Protein AF-A0A410MIS4-F1 (afdb_monomer_lite)

Structure (mmCIF, N/CA/C/O backbone):
data_AF-A0A410MIS4-F1
#
_entry.id   AF-A0A410MIS4-F1
#
loop_
_atom_site.group_PDB
_atom_site.id
_atom_site.type_symbol
_atom_site.label_atom_id
_atom_site.label_alt_id
_atom_site.label_comp_id
_atom_site.label_asym_id
_atom_site.label_entity_id
_atom_site.label_seq_id
_atom_site.pdbx_PDB_ins_code
_atom_site.Cartn_x
_atom_site.Cartn_y
_atom_site.Cartn_z
_atom_site.occupancy
_atom_site.B_iso_or_equiv
_atom_site.auth_seq_id
_atom_site.auth_comp_id
_atom_site.auth_asym_id
_atom_site.auth_atom_id
_atom_site.pdbx_PDB_model_num
ATOM 1 N N . MET A 1 1 ? -4.609 -27.830 11.790 1.00 44.06 1 MET A N 1
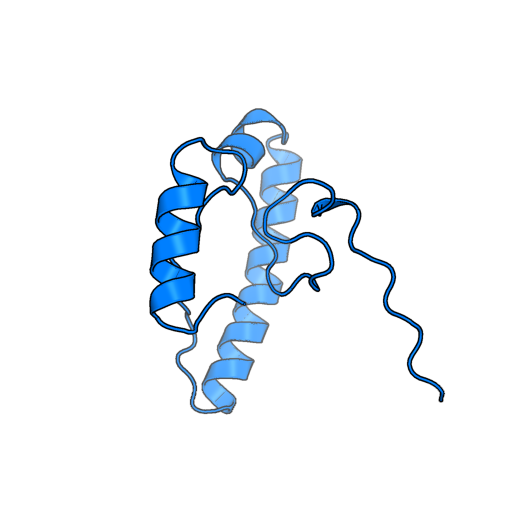ATOM 2 C CA . MET A 1 1 ? -3.721 -26.687 12.090 1.00 44.06 1 MET A CA 1
ATOM 3 C C . MET A 1 1 ? -4.496 -25.725 12.967 1.00 44.06 1 MET A C 1
ATOM 5 O O . MET A 1 1 ? -5.574 -25.315 12.562 1.00 44.06 1 MET A O 1
ATOM 9 N N . LEU A 1 2 ? -4.007 -25.428 14.172 1.00 39.44 2 LEU A N 1
ATOM 10 C CA . LEU A 1 2 ? -4.542 -24.315 14.959 1.00 39.44 2 LEU A CA 1
ATOM 11 C C . LEU A 1 2 ? -4.258 -23.017 14.184 1.00 39.44 2 LEU A C 1
ATOM 13 O O . LEU A 1 2 ? -3.155 -22.909 13.638 1.00 39.44 2 LEU A O 1
ATOM 17 N N . PRO A 1 3 ? -5.200 -22.061 14.096 1.00 47.09 3 PRO A N 1
ATOM 18 C CA . PRO A 1 3 ? -4.892 -20.762 13.521 1.00 47.09 3 PRO A CA 1
ATOM 19 C C . PRO A 1 3 ? -3.747 -20.166 14.339 1.00 47.09 3 PRO A C 1
ATOM 21 O O . PRO A 1 3 ? -3.851 -20.022 15.560 1.00 47.09 3 PRO A O 1
ATOM 24 N N . GLN A 1 4 ? -2.619 -19.891 13.681 1.00 52.00 4 GLN A N 1
ATOM 25 C CA . GLN A 1 4 ? -1.573 -19.083 14.294 1.00 52.00 4 GLN A CA 1
ATOM 26 C C . GLN A 1 4 ? -2.251 -17.782 14.721 1.00 52.00 4 GLN A C 1
ATOM 28 O O . GLN A 1 4 ? -2.891 -17.142 13.888 1.00 52.00 4 GLN A O 1
ATOM 33 N N . LYS A 1 5 ? -2.171 -17.421 16.009 1.00 51.50 5 LYS A N 1
ATOM 34 C CA . LYS A 1 5 ? -2.545 -16.074 16.451 1.00 51.50 5 LYS A CA 1
ATOM 35 C C . LYS A 1 5 ? -1.770 -15.108 15.559 1.00 51.50 5 LYS A C 1
ATOM 37 O O . LYS A 1 5 ? -0.545 -15.047 15.665 1.00 51.50 5 LYS A O 1
ATOM 42 N N . GLN A 1 6 ? -2.471 -14.458 14.633 1.00 57.28 6 GLN A N 1
ATOM 43 C CA . GLN A 1 6 ? -1.874 -13.480 13.739 1.00 57.28 6 GLN A CA 1
ATOM 44 C C . GLN A 1 6 ? -1.236 -12.412 14.615 1.00 57.28 6 GLN A C 1
ATOM 46 O O . GLN A 1 6 ? -1.871 -11.858 15.511 1.00 57.28 6 GLN A O 1
ATOM 51 N N . LYS A 1 7 ? 0.065 -12.228 14.414 1.00 62.88 7 LYS A N 1
ATOM 52 C CA . LYS A 1 7 ? 0.849 -11.223 15.114 1.00 62.88 7 LYS A CA 1
ATOM 53 C C . LYS A 1 7 ? 0.269 -9.865 14.720 1.00 62.88 7 LYS A C 1
ATOM 55 O O . LYS A 1 7 ? 0.070 -9.631 13.530 1.00 62.88 7 LYS A O 1
ATOM 60 N N . GLU A 1 8 ? -0.043 -9.025 15.700 1.00 66.19 8 GLU A N 1
ATOM 61 C CA . GLU A 1 8 ? -0.483 -7.651 15.453 1.00 66.19 8 GLU A CA 1
ATOM 62 C C . GLU A 1 8 ? 0.513 -6.968 14.503 1.00 66.19 8 GLU A C 1
ATOM 64 O O . GLU A 1 8 ? 1.731 -7.102 14.658 1.00 66.19 8 GLU A O 1
ATOM 69 N N . GLU A 1 9 ? 0.003 -6.302 13.467 1.00 78.69 9 GLU A N 1
ATOM 70 C CA . GLU A 1 9 ? 0.845 -5.603 12.499 1.00 78.69 9 GLU A CA 1
ATOM 71 C C . GLU A 1 9 ? 1.478 -4.388 13.185 1.00 78.69 9 GLU A C 1
ATOM 73 O O . GLU A 1 9 ? 0.796 -3.402 13.460 1.00 78.69 9 GLU A O 1
ATOM 78 N N . GLU A 1 10 ? 2.793 -4.435 13.421 1.00 83.19 10 GLU A N 1
ATOM 79 C CA . GLU A 1 10 ? 3.553 -3.328 14.032 1.00 83.19 10 GLU A CA 1
ATOM 80 C C . GLU A 1 10 ? 3.330 -1.992 13.303 1.00 83.19 10 GLU A C 1
ATOM 82 O O . GLU A 1 10 ? 3.329 -0.937 13.928 1.00 83.19 10 GLU A O 1
ATOM 87 N N . ALA A 1 11 ? 3.073 -2.032 11.990 1.00 82.19 11 ALA A N 1
ATOM 88 C CA . ALA A 1 11 ? 2.783 -0.850 11.179 1.00 82.19 11 ALA A CA 1
ATOM 89 C C . ALA A 1 11 ? 1.491 -0.113 11.580 1.00 82.19 11 ALA A C 1
ATOM 91 O O . ALA A 1 11 ? 1.320 1.041 11.204 1.00 82.19 11 ALA A O 1
ATOM 92 N N . PHE A 1 12 ? 0.575 -0.762 12.304 1.00 88.25 12 PHE A N 1
ATOM 93 C CA . PHE A 1 12 ? -0.679 -0.153 12.754 1.00 88.25 12 PHE A CA 1
ATOM 94 C C . PHE A 1 12 ? -0.676 0.247 14.225 1.00 88.25 12 PHE A C 1
ATOM 96 O O . PHE A 1 12 ? -1.653 0.839 14.685 1.00 88.25 12 PHE A O 1
ATOM 103 N N . LYS A 1 13 ? 0.389 -0.057 14.965 1.00 89.00 13 LYS A N 1
ATOM 104 C CA . LYS A 1 13 ? 0.490 0.261 16.386 1.00 89.00 13 LYS A CA 1
ATOM 105 C C . LYS A 1 13 ? 0.339 1.767 16.621 1.00 89.00 13 LYS A C 1
ATOM 107 O O . LYS A 1 13 ? 1.063 2.559 16.026 1.00 89.00 13 LYS A O 1
ATOM 112 N N . GLY A 1 14 ? -0.589 2.159 17.492 1.00 86.31 14 GLY A N 1
ATOM 113 C CA . GLY A 1 14 ? -0.899 3.558 17.787 1.00 86.31 14 GLY A CA 1
ATOM 114 C C . GLY A 1 14 ? -1.762 4.267 16.737 1.00 86.31 14 GLY A C 1
ATOM 115 O O . GLY A 1 14 ? -2.028 5.457 16.889 1.00 86.31 14 GLY A O 1
ATOM 116 N N . THR A 1 15 ? -2.216 3.567 15.693 1.00 87.12 15 THR A N 1
ATOM 117 C CA . THR A 1 15 ? -3.122 4.114 14.670 1.00 87.12 15 THR A CA 1
ATOM 118 C C . THR A 1 15 ? -4.554 3.626 14.887 1.00 87.12 15 THR A C 1
ATOM 120 O O . THR A 1 15 ? -4.802 2.646 15.589 1.00 87.12 15 THR A O 1
ATOM 123 N N . ILE A 1 16 ? -5.519 4.221 14.181 1.00 87.12 16 ILE A N 1
ATOM 124 C CA . ILE A 1 16 ? -6.914 3.740 14.167 1.00 87.12 16 ILE A CA 1
ATOM 125 C C . ILE A 1 16 ? -7.077 2.313 13.601 1.00 87.12 16 ILE A C 1
ATOM 127 O O . ILE A 1 16 ? -8.167 1.742 13.660 1.00 87.12 16 ILE A O 1
ATOM 131 N N . LEU A 1 17 ? -6.026 1.752 12.993 1.00 87.38 17 LEU A N 1
ATOM 132 C CA . LEU A 1 17 ? -6.011 0.404 12.429 1.00 87.38 17 LEU A CA 1
ATOM 133 C C . LEU A 1 17 ? -5.325 -0.619 13.346 1.00 87.38 17 LEU A C 1
ATOM 135 O O . LEU A 1 17 ? -5.169 -1.769 12.936 1.00 87.38 17 LEU A O 1
ATOM 139 N N . GLU A 1 18 ? -4.915 -0.236 14.559 1.00 88.75 18 GLU A N 1
ATOM 140 C CA . GLU A 1 18 ? -4.263 -1.143 15.507 1.00 88.75 18 GLU A CA 1
ATOM 141 C C . GLU A 1 18 ? -5.086 -2.427 15.726 1.00 88.75 18 GLU A C 1
ATOM 143 O O . GLU A 1 18 ? -6.319 -2.411 15.770 1.00 88.75 18 GLU A O 1
ATOM 148 N N . GLY A 1 19 ? -4.400 -3.572 15.789 1.00 86.75 19 GLY A N 1
ATOM 149 C CA . GLY A 1 19 ? -5.030 -4.891 15.912 1.00 86.75 19 GLY A CA 1
ATOM 150 C C . GLY A 1 19 ? -5.720 -5.417 14.642 1.00 86.75 19 GLY A C 1
ATOM 151 O O . GLY A 1 19 ? -6.323 -6.490 14.687 1.00 86.75 19 GLY A O 1
ATOM 152 N N . ARG A 1 20 ? -5.653 -4.708 13.504 1.00 83.81 20 ARG A N 1
ATOM 153 C CA . ARG A 1 20 ? -6.222 -5.166 12.222 1.00 83.81 20 ARG A CA 1
ATOM 154 C C . ARG A 1 20 ? -5.186 -5.821 11.312 1.00 83.81 20 ARG A C 1
ATOM 156 O O . ARG A 1 20 ? -3.996 -5.538 11.370 1.00 83.81 20 ARG A O 1
ATOM 163 N N . GLU A 1 21 ? -5.670 -6.665 10.407 1.00 84.88 21 GLU A N 1
ATOM 164 C CA . GLU A 1 21 ? -4.853 -7.256 9.346 1.00 84.88 21 GLU A CA 1
ATOM 165 C C . GLU A 1 21 ? -4.659 -6.293 8.170 1.00 84.88 21 GLU A C 1
ATOM 167 O O . GLU A 1 21 ? -5.586 -5.584 7.752 1.00 84.88 21 GLU A O 1
ATOM 172 N N . ARG A 1 22 ? -3.463 -6.321 7.577 1.00 84.12 22 ARG A N 1
ATOM 173 C CA . ARG A 1 22 ? -3.168 -5.597 6.341 1.00 84.12 22 ARG A CA 1
ATOM 174 C C . ARG A 1 22 ? -3.932 -6.212 5.170 1.00 84.12 22 ARG A C 1
ATOM 176 O O . ARG A 1 22 ? -3.693 -7.351 4.787 1.00 84.12 22 ARG A O 1
ATOM 183 N N . LYS A 1 23 ? -4.816 -5.424 4.558 1.00 83.81 23 LYS A N 1
ATOM 184 C CA . LYS A 1 23 ? -5.591 -5.832 3.369 1.00 83.81 23 LYS A CA 1
ATOM 185 C C . LYS A 1 23 ? -5.086 -5.231 2.063 1.00 83.81 23 LYS A C 1
ATOM 187 O O . LYS A 1 23 ? -5.350 -5.775 0.997 1.00 83.81 23 LYS A O 1
ATOM 192 N N . TYR A 1 24 ? -4.378 -4.110 2.153 1.00 86.31 24 TYR A N 1
ATOM 193 C CA . TYR A 1 24 ? -3.923 -3.335 1.008 1.00 86.31 24 TYR A CA 1
ATOM 194 C C . TYR A 1 24 ? -2.450 -2.980 1.180 1.00 86.31 24 TYR A C 1
ATOM 196 O O . TYR A 1 24 ? -1.997 -2.711 2.294 1.00 86.31 24 TYR A O 1
ATOM 204 N N . THR A 1 25 ? -1.725 -2.945 0.067 1.00 87.75 25 THR A N 1
ATOM 205 C CA . THR A 1 25 ? -0.401 -2.327 -0.015 1.00 87.75 25 THR A CA 1
ATOM 206 C C . THR A 1 25 ? -0.581 -0.960 -0.654 1.00 87.75 25 THR A C 1
ATOM 208 O O . THR A 1 25 ? -1.058 -0.872 -1.783 1.00 87.75 25 THR A O 1
ATOM 211 N N . ILE A 1 26 ? -0.232 0.098 0.074 1.00 88.50 26 ILE A N 1
ATOM 212 C CA . ILE A 1 26 ? -0.305 1.481 -0.400 1.00 88.50 26 ILE A CA 1
ATOM 213 C C . ILE A 1 26 ? 1.125 1.993 -0.525 1.00 88.50 26 ILE A C 1
ATOM 215 O O . ILE A 1 26 ? 1.913 1.862 0.410 1.00 88.50 26 ILE A O 1
ATOM 219 N N . ILE A 1 27 ? 1.452 2.571 -1.677 1.00 91.12 27 ILE A N 1
ATOM 220 C CA . ILE A 1 27 ? 2.723 3.249 -1.916 1.00 91.12 27 ILE A CA 1
ATOM 221 C C . ILE A 1 27 ? 2.387 4.718 -2.142 1.00 91.12 27 ILE A C 1
ATOM 223 O O . ILE A 1 27 ? 1.636 5.053 -3.054 1.00 91.12 27 ILE A O 1
ATOM 227 N N . ASN A 1 28 ? 2.901 5.596 -1.284 1.00 90.69 28 ASN A N 1
ATOM 228 C CA . ASN A 1 28 ? 2.754 7.029 -1.486 1.00 90.69 28 ASN A CA 1
ATOM 229 C C . ASN A 1 28 ? 3.677 7.457 -2.633 1.00 90.69 28 ASN A C 1
ATOM 231 O O . ASN A 1 28 ? 4.898 7.358 -2.519 1.00 90.69 28 ASN A O 1
ATOM 235 N N . GLU A 1 29 ? 3.102 7.953 -3.728 1.00 93.56 29 GLU A N 1
ATOM 236 C CA . GLU A 1 29 ? 3.870 8.392 -4.898 1.00 93.56 29 GLU A CA 1
ATOM 237 C C . GLU A 1 29 ? 4.880 9.497 -4.561 1.00 93.56 29 GLU A C 1
ATOM 239 O O . GLU A 1 29 ? 5.975 9.517 -5.112 1.00 93.56 29 GLU A O 1
ATOM 244 N N . ARG A 1 30 ? 4.582 10.387 -3.605 1.00 94.50 30 ARG A N 1
ATOM 245 C CA . ARG A 1 30 ? 5.539 11.424 -3.181 1.00 94.50 30 ARG A CA 1
ATOM 246 C C . ARG A 1 30 ? 6.747 10.818 -2.473 1.00 94.50 30 ARG A C 1
ATOM 248 O O . ARG A 1 30 ? 7.864 11.274 -2.698 1.00 94.50 30 ARG A O 1
ATOM 255 N N . ASP A 1 31 ? 6.537 9.787 -1.659 1.00 95.25 31 ASP A N 1
ATOM 256 C CA . ASP A 1 31 ? 7.623 9.080 -0.977 1.00 95.25 31 ASP A CA 1
ATOM 257 C C . ASP A 1 31 ? 8.421 8.218 -1.959 1.00 95.25 31 ASP A C 1
ATOM 259 O O . ASP A 1 31 ? 9.652 8.234 -1.920 1.00 95.25 31 ASP A O 1
ATOM 263 N N . ARG A 1 32 ? 7.744 7.546 -2.903 1.00 96.81 32 ARG A N 1
ATOM 264 C CA . ARG A 1 32 ? 8.387 6.864 -4.039 1.00 96.81 32 ARG A CA 1
ATOM 265 C C . ARG A 1 32 ? 9.296 7.833 -4.789 1.00 96.81 32 ARG A C 1
ATOM 267 O O . ARG A 1 32 ? 10.458 7.520 -5.040 1.00 96.81 32 ARG A O 1
ATOM 274 N N . GLU A 1 33 ? 8.794 9.021 -5.116 1.00 97.81 33 GLU A N 1
ATOM 275 C CA . GLU A 1 33 ? 9.561 10.022 -5.849 1.00 97.81 33 GLU A CA 1
ATOM 276 C C . GLU A 1 33 ? 10.744 10.578 -5.051 1.00 97.81 33 GLU A C 1
ATOM 278 O O . GLU A 1 33 ? 11.822 10.765 -5.621 1.00 97.81 33 GLU A O 1
ATOM 283 N N . LYS A 1 34 ? 10.556 10.807 -3.748 1.00 98.06 34 LYS A N 1
ATOM 284 C CA . LYS A 1 34 ? 11.554 11.406 -2.859 1.00 98.06 34 LYS A CA 1
ATOM 285 C C . LYS A 1 34 ? 12.673 10.445 -2.461 1.00 98.06 34 LYS A C 1
ATOM 287 O O . LYS A 1 34 ? 13.820 10.877 -2.371 1.00 98.06 34 LYS A O 1
ATOM 292 N N . TYR A 1 35 ? 12.348 9.186 -2.171 1.00 98.31 35 TYR A N 1
ATOM 293 C CA . TYR A 1 35 ? 13.281 8.262 -1.520 1.00 98.31 35 TYR A CA 1
ATOM 294 C C . TYR A 1 35 ? 13.877 7.205 -2.447 1.00 98.31 35 TYR A C 1
ATOM 296 O O . TYR A 1 35 ? 14.925 6.661 -2.112 1.00 98.31 35 TYR A O 1
ATOM 304 N N . LEU A 1 36 ? 13.261 6.913 -3.598 1.00 98.25 36 LEU A N 1
ATOM 305 C CA . LEU A 1 36 ? 13.818 5.939 -4.537 1.00 98.25 36 LEU A CA 1
ATOM 306 C C . LEU A 1 36 ? 14.735 6.595 -5.569 1.00 98.25 36 LEU A C 1
ATOM 308 O O . LEU A 1 36 ? 14.460 7.672 -6.106 1.00 98.25 36 LEU A O 1
ATOM 312 N N . THR A 1 37 ? 15.799 5.887 -5.928 1.00 98.56 37 THR A N 1
ATOM 313 C CA . THR A 1 37 ? 16.622 6.223 -7.090 1.00 98.56 37 THR A CA 1
ATOM 314 C C . THR A 1 37 ? 15.864 5.948 -8.397 1.00 98.56 37 THR A C 1
ATOM 316 O O . THR A 1 37 ? 14.928 5.141 -8.431 1.00 98.56 37 THR A O 1
ATOM 319 N N . PRO A 1 38 ? 16.274 6.549 -9.531 1.00 98.38 38 PRO A N 1
ATOM 320 C CA . PRO A 1 38 ? 15.669 6.250 -10.829 1.00 98.38 38 PRO A CA 1
ATOM 321 C C . PRO A 1 38 ? 15.710 4.763 -11.210 1.00 98.38 38 PRO A C 1
ATOM 323 O O . PRO A 1 38 ? 14.822 4.283 -11.910 1.00 98.38 38 PRO A O 1
ATOM 326 N N . GLU A 1 39 ? 16.734 4.023 -10.778 1.00 98.44 39 GLU A N 1
ATOM 327 C CA . GLU A 1 39 ? 16.822 2.583 -11.034 1.00 98.44 39 GLU A CA 1
ATOM 328 C C . GLU A 1 39 ? 15.811 1.789 -10.203 1.00 98.44 39 GLU A C 1
ATOM 330 O O . GLU A 1 39 ? 15.129 0.918 -10.743 1.00 98.44 39 GLU A O 1
ATOM 335 N N . GLU A 1 40 ? 15.671 2.108 -8.916 1.00 98.38 40 GLU A N 1
ATOM 336 C CA . GLU A 1 40 ? 14.693 1.467 -8.032 1.00 98.38 40 GLU A CA 1
ATOM 337 C C . GLU A 1 40 ? 13.258 1.743 -8.477 1.00 98.38 40 GLU A C 1
ATOM 339 O O . GLU A 1 40 ? 12.456 0.812 -8.502 1.00 98.38 40 GLU A O 1
ATOM 344 N N . LYS A 1 41 ? 12.955 2.972 -8.924 1.00 98.31 41 LYS A N 1
ATOM 345 C CA . LYS A 1 41 ? 11.652 3.313 -9.522 1.00 98.31 41 LYS A CA 1
ATOM 346 C C . LYS A 1 41 ? 11.339 2.404 -10.706 1.00 98.31 41 LYS A C 1
ATOM 348 O O . LYS A 1 41 ? 10.307 1.749 -10.712 1.00 98.31 41 LYS A O 1
ATOM 353 N N . ARG A 1 42 ? 12.273 2.258 -11.656 1.00 98.00 42 ARG A N 1
ATOM 354 C CA . ARG A 1 42 ? 12.085 1.371 -12.820 1.00 98.00 42 ARG A CA 1
ATOM 355 C C . ARG A 1 42 ? 11.877 -0.092 -12.426 1.00 98.00 42 ARG A C 1
ATOM 357 O O . ARG A 1 42 ? 11.052 -0.773 -13.032 1.00 98.00 42 ARG A O 1
ATOM 364 N N . LYS A 1 43 ? 12.626 -0.590 -11.434 1.00 97.88 43 LYS A N 1
ATOM 365 C CA . LYS A 1 43 ? 12.461 -1.962 -10.923 1.00 97.88 43 LYS A CA 1
ATOM 366 C C . LYS A 1 43 ? 11.082 -2.151 -10.293 1.00 97.88 43 LYS A C 1
ATOM 368 O O . LYS A 1 43 ? 10.424 -3.149 -10.582 1.00 97.88 43 LYS A O 1
ATOM 373 N N . LEU A 1 44 ? 10.649 -1.192 -9.476 1.00 96.25 44 LEU A N 1
ATOM 374 C CA . LEU A 1 44 ? 9.336 -1.198 -8.843 1.00 96.25 44 LEU A CA 1
ATOM 375 C C . LEU A 1 44 ? 8.216 -1.160 -9.888 1.00 96.25 44 LEU A C 1
ATOM 377 O O . LEU A 1 44 ? 7.342 -2.018 -9.854 1.00 96.25 44 LEU A O 1
ATOM 381 N N . ASP A 1 45 ? 8.278 -0.232 -10.843 1.00 95.94 45 ASP A N 1
ATOM 382 C CA . ASP A 1 45 ? 7.250 -0.051 -11.873 1.00 95.94 45 ASP A CA 1
ATOM 383 C C . ASP A 1 45 ? 7.099 -1.315 -12.737 1.00 95.94 45 ASP A C 1
ATOM 385 O O . ASP A 1 45 ? 5.986 -1.774 -12.986 1.00 95.94 45 ASP A O 1
ATOM 389 N N . SER A 1 46 ? 8.218 -1.936 -13.129 1.00 97.06 46 SER A N 1
ATOM 390 C CA . SER A 1 46 ? 8.219 -3.194 -13.887 1.00 97.06 46 SER A CA 1
ATOM 391 C C . SER A 1 46 ? 7.583 -4.347 -13.102 1.00 97.06 46 SER A C 1
ATOM 393 O O . SER A 1 46 ? 6.747 -5.087 -13.631 1.00 97.06 46 SER A O 1
ATOM 395 N N . ALA A 1 47 ? 7.930 -4.483 -11.817 1.00 96.38 47 ALA A N 1
ATOM 396 C CA . ALA A 1 47 ? 7.359 -5.513 -10.957 1.00 96.38 47 ALA A CA 1
ATOM 397 C C . ALA A 1 47 ? 5.856 -5.294 -10.727 1.00 96.38 47 ALA A C 1
ATOM 399 O O . ALA A 1 47 ? 5.074 -6.234 -10.875 1.00 96.38 47 ALA A O 1
ATOM 400 N N . LEU A 1 48 ? 5.443 -4.064 -10.403 1.00 94.88 48 LEU A N 1
ATOM 401 C CA . LEU A 1 48 ? 4.038 -3.720 -10.190 1.00 94.88 48 LEU A CA 1
ATOM 402 C C . LEU A 1 48 ? 3.218 -3.973 -11.447 1.00 94.88 48 LEU A C 1
ATOM 404 O O . LEU A 1 48 ? 2.208 -4.662 -11.361 1.00 94.88 48 LEU A O 1
ATOM 408 N N . PHE A 1 49 ? 3.680 -3.505 -12.608 1.00 94.81 49 PHE A N 1
ATOM 409 C CA . PHE A 1 49 ? 3.000 -3.745 -13.876 1.00 94.81 49 PHE A CA 1
ATOM 410 C C . PHE A 1 49 ? 2.790 -5.244 -14.127 1.00 94.81 49 PHE A C 1
ATOM 412 O O . PHE A 1 49 ? 1.667 -5.680 -14.371 1.00 94.81 49 PHE A O 1
ATOM 419 N N . HIS A 1 50 ? 3.841 -6.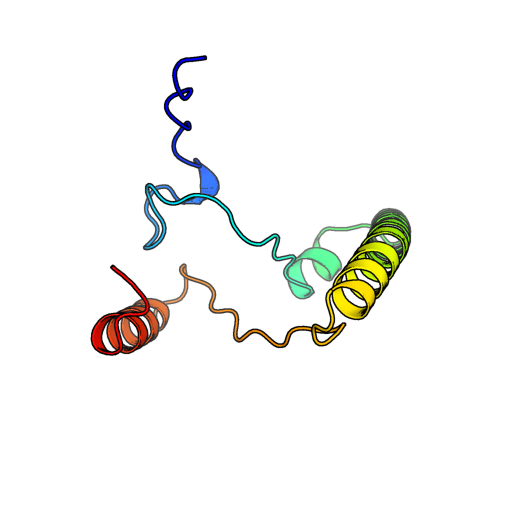059 -13.970 1.00 96.12 50 HIS A N 1
ATOM 420 C CA . HIS A 1 50 ? 3.750 -7.504 -14.181 1.00 96.12 50 HIS A CA 1
ATOM 421 C C . HIS A 1 50 ? 2.697 -8.185 -13.293 1.00 96.12 50 HIS A C 1
ATOM 423 O O . HIS A 1 50 ? 1.945 -9.044 -13.761 1.00 96.12 50 HIS A O 1
ATOM 429 N N . TYR A 1 51 ? 2.658 -7.845 -12.002 1.00 95.75 51 TYR A N 1
ATOM 430 C CA . TYR A 1 51 ? 1.726 -8.476 -11.069 1.00 95.75 51 TYR A CA 1
ATOM 431 C C . TYR A 1 51 ? 0.307 -7.916 -11.181 1.00 95.75 51 TYR A C 1
ATOM 433 O O . TYR A 1 51 ? -0.642 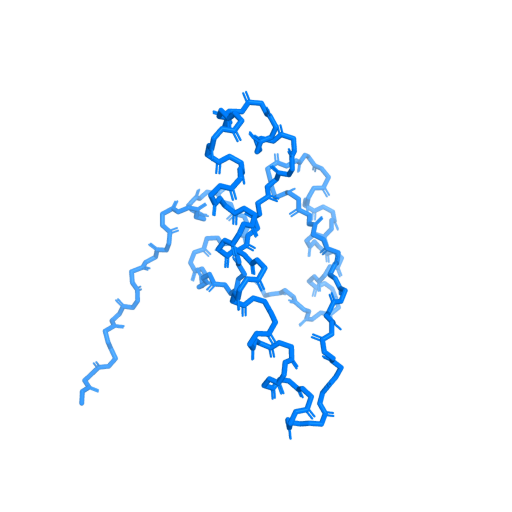-8.694 -11.084 1.00 95.75 51 TYR A O 1
ATOM 441 N N . LEU A 1 52 ? 0.149 -6.611 -11.420 1.00 94.56 52 LEU A N 1
ATOM 442 C CA . LEU A 1 52 ? -1.162 -5.984 -11.580 1.00 94.56 52 LEU A CA 1
ATOM 443 C C . LEU A 1 52 ? -1.895 -6.538 -12.801 1.00 94.56 52 LEU A C 1
ATOM 445 O O . LEU A 1 52 ? -3.037 -6.955 -12.643 1.00 94.56 52 LEU A O 1
ATOM 449 N N . SER A 1 53 ? -1.226 -6.712 -13.947 1.00 95.44 53 SER A N 1
ATOM 450 C CA . SER A 1 53 ? -1.862 -7.325 -15.125 1.00 95.44 53 SER A CA 1
ATOM 451 C C . SER A 1 53 ? -2.385 -8.739 -14.840 1.00 95.44 53 SER A C 1
ATOM 453 O O . SER A 1 53 ? -3.503 -9.083 -15.209 1.00 95.44 53 SER A O 1
ATOM 455 N N . LYS A 1 54 ? -1.632 -9.561 -14.093 1.00 97.44 54 LYS A N 1
ATOM 456 C CA . LYS A 1 54 ? -2.102 -10.904 -13.700 1.00 97.44 54 LYS A CA 1
ATOM 457 C C . LYS A 1 54 ? -3.319 -10.860 -12.776 1.00 97.44 54 LYS A C 1
ATOM 459 O O . LYS A 1 54 ? -4.179 -11.740 -12.848 1.00 97.44 54 LYS A O 1
ATOM 464 N N . ILE A 1 55 ? -3.366 -9.884 -11.871 1.00 95.81 55 ILE A N 1
ATOM 465 C CA . ILE A 1 55 ? -4.492 -9.690 -10.953 1.00 95.81 55 ILE A CA 1
ATOM 466 C C . ILE A 1 55 ? -5.721 -9.216 -11.731 1.00 95.81 55 ILE A C 1
ATOM 468 O O . ILE A 1 55 ? -6.801 -9.764 -11.525 1.00 95.81 55 ILE A O 1
ATOM 472 N N . GLU A 1 56 ? -5.557 -8.253 -12.635 1.00 96.69 56 GLU A N 1
ATOM 473 C CA . GLU A 1 56 ? -6.601 -7.731 -13.525 1.00 96.69 56 GLU A CA 1
ATOM 474 C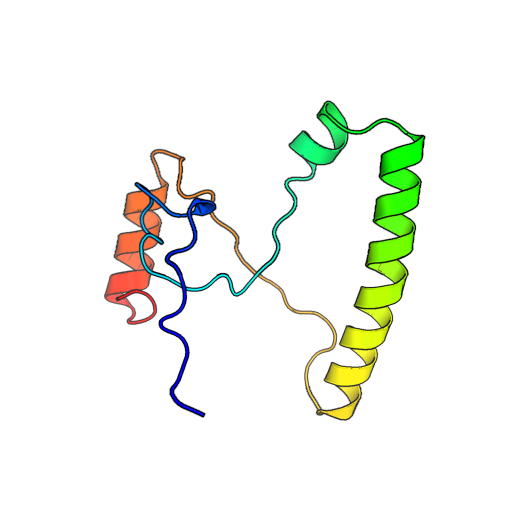 C . GLU A 1 56 ? -7.221 -8.855 -14.366 1.00 96.69 56 GLU A C 1
ATOM 476 O O . GLU A 1 56 ? -8.440 -9.037 -14.335 1.00 96.69 56 GLU A O 1
ATOM 481 N N . ASP A 1 57 ? -6.395 -9.693 -15.000 1.00 97.25 57 ASP A N 1
ATOM 482 C CA . ASP A 1 57 ? -6.848 -10.871 -15.751 1.00 97.25 57 ASP A CA 1
ATOM 483 C C . ASP A 1 57 ? -7.605 -11.866 -14.859 1.00 97.25 57 ASP A C 1
ATOM 485 O O . ASP A 1 57 ? -8.633 -12.432 -15.240 1.00 97.25 57 ASP A O 1
ATOM 489 N N . GLY A 1 58 ? -7.102 -12.103 -13.644 1.00 97.94 58 GLY A N 1
ATOM 490 C CA . GLY A 1 58 ? -7.770 -12.941 -12.651 1.00 97.94 58 GLY A CA 1
ATOM 491 C C . GLY A 1 58 ? -9.157 -12.410 -12.290 1.00 97.94 58 GLY A C 1
ATOM 492 O O . GLY A 1 58 ? -10.125 -13.165 -12.295 1.00 97.94 58 GLY A O 1
ATOM 493 N N . ARG A 1 59 ? -9.266 -11.103 -12.043 1.00 97.50 59 ARG A N 1
ATOM 494 C CA . ARG A 1 59 ? -10.533 -10.437 -11.725 1.00 97.50 59 ARG A CA 1
ATOM 495 C C . ARG A 1 59 ? -11.519 -10.494 -12.886 1.00 97.50 59 ARG A C 1
ATOM 497 O O . ARG A 1 59 ? -12.685 -10.799 -12.649 1.00 97.50 59 ARG A O 1
ATOM 504 N N . ALA A 1 60 ? -11.055 -10.275 -14.114 1.00 96.88 60 ALA A N 1
ATOM 505 C CA . ALA A 1 60 ? -11.889 -10.378 -15.306 1.00 96.88 60 ALA A CA 1
ATOM 506 C C . ALA A 1 60 ? -12.460 -11.796 -15.479 1.00 96.88 60 ALA A C 1
ATOM 508 O O . ALA A 1 60 ? -13.651 -11.955 -15.741 1.00 96.88 60 ALA A O 1
ATOM 509 N N . ARG A 1 61 ? -11.643 -12.838 -15.254 1.00 97.94 61 ARG A N 1
ATOM 510 C CA . ARG A 1 61 ? -12.106 -14.241 -15.275 1.00 97.94 61 ARG A CA 1
ATOM 511 C C . ARG A 1 61 ? -13.136 -14.552 -14.190 1.00 97.94 61 ARG A C 1
ATOM 513 O O . ARG A 1 61 ? -14.026 -15.361 -14.423 1.00 97.94 61 ARG A O 1
ATOM 520 N N . ASP A 1 62 ? -13.041 -13.880 -13.047 1.00 97.94 62 ASP A N 1
ATOM 521 C CA . ASP A 1 62 ? -14.020 -13.949 -11.958 1.00 97.94 62 ASP A CA 1
ATOM 522 C C . ASP A 1 62 ? -15.298 -13.118 -12.230 1.00 97.94 62 ASP A C 1
ATOM 524 O O . ASP A 1 62 ? -16.166 -13.039 -11.359 1.00 97.94 62 ASP A O 1
ATOM 528 N N . GLY A 1 63 ? -15.415 -12.452 -13.387 1.00 96.81 63 GLY A N 1
ATOM 529 C CA . GLY A 1 63 ? -16.545 -11.574 -13.717 1.00 96.81 63 GLY A CA 1
ATOM 530 C C . GLY A 1 63 ? -16.573 -10.268 -12.915 1.00 96.81 63 GLY A C 1
ATOM 531 O O . GLY A 1 63 ? -17.634 -9.672 -12.740 1.00 96.81 63 GLY A O 1
ATOM 532 N N . LYS A 1 64 ? -15.423 -9.837 -12.385 1.00 95.50 64 LYS A N 1
ATOM 533 C CA . LYS A 1 64 ? -15.262 -8.589 -11.628 1.00 95.50 64 LYS A CA 1
ATOM 534 C C . LYS A 1 64 ? -14.628 -7.519 -12.510 1.00 95.50 64 LYS A C 1
ATOM 536 O O . LYS A 1 64 ? -13.851 -7.832 -13.409 1.00 95.50 64 LYS A O 1
ATOM 541 N N . GLU A 1 65 ? -14.868 -6.254 -12.168 1.00 94.75 65 GLU A N 1
ATOM 542 C CA . GLU A 1 65 ? -14.154 -5.128 -12.778 1.00 94.75 65 GLU A CA 1
ATOM 543 C C . GLU A 1 65 ? -12.634 -5.305 -12.618 1.00 94.75 65 GLU A C 1
ATOM 545 O O . GLU A 1 65 ? -12.180 -5.526 -11.486 1.00 94.75 65 GLU A O 1
ATOM 550 N N . PRO A 1 66 ? -11.828 -5.218 -13.693 1.00 91.75 66 PRO A N 1
ATOM 551 C CA . PRO A 1 66 ? -10.380 -5.418 -13.611 1.00 91.75 66 PRO A CA 1
ATOM 552 C C . PRO A 1 66 ? -9.707 -4.417 -12.668 1.00 91.75 66 PRO A C 1
ATOM 554 O O . PRO A 1 66 ? -8.860 -4.795 -11.859 1.00 91.75 66 PRO A O 1
ATOM 557 N N . PHE A 1 67 ? -10.171 -3.166 -12.695 1.00 89.94 67 PHE A N 1
ATOM 558 C CA . PHE A 1 67 ? -9.646 -2.064 -11.896 1.00 89.94 67 PHE A CA 1
ATOM 559 C C . PHE A 1 67 ? -10.574 -1.751 -10.721 1.00 89.94 67 PHE A C 1
ATOM 561 O O . PHE A 1 67 ? -11.790 -1.661 -10.878 1.00 89.94 67 PHE A O 1
ATOM 568 N N . ASN A 1 68 ? -10.000 -1.544 -9.536 1.00 83.94 68 ASN A N 1
ATOM 569 C CA . ASN A 1 68 ? -10.728 -0.983 -8.400 1.00 83.94 68 ASN A CA 1
ATOM 570 C C . ASN A 1 68 ? -10.365 0.491 -8.234 1.00 83.94 68 ASN A C 1
ATOM 572 O O . ASN A 1 68 ? -9.206 0.872 -8.394 1.00 83.94 68 ASN A O 1
ATOM 576 N N . SER A 1 69 ? -11.334 1.300 -7.819 1.00 80.88 69 SER A N 1
ATOM 577 C CA . SER A 1 69 ? -11.091 2.666 -7.362 1.00 80.88 69 SER A CA 1
ATOM 578 C C . SER A 1 69 ? -11.288 2.738 -5.852 1.00 80.88 69 SER A C 1
ATOM 580 O O . SER A 1 69 ? -12.322 2.318 -5.334 1.00 80.88 69 SER A O 1
ATOM 582 N N . TYR A 1 70 ? -10.290 3.265 -5.147 1.00 86.25 70 TYR A N 1
ATOM 583 C CA . TYR A 1 70 ? -10.303 3.417 -3.694 1.00 86.25 70 TYR A CA 1
ATOM 584 C C . TYR A 1 70 ? -10.077 4.877 -3.319 1.00 86.25 70 TYR A C 1
ATOM 586 O O . TYR A 1 70 ? -9.218 5.541 -3.896 1.00 86.25 70 TYR A O 1
ATOM 594 N N . LEU A 1 71 ? -10.799 5.349 -2.305 1.00 85.62 71 LEU A N 1
ATOM 595 C CA . LEU A 1 71 ? -10.420 6.551 -1.573 1.00 85.62 71 LEU A CA 1
ATOM 596 C C . LEU A 1 71 ? -9.502 6.129 -0.422 1.00 85.62 71 LEU A C 1
ATOM 598 O O . LEU A 1 71 ? -9.933 5.417 0.484 1.00 85.62 71 LEU A O 1
ATOM 602 N N . VAL A 1 72 ? -8.238 6.542 -0.477 1.00 88.38 72 VAL A N 1
ATOM 603 C CA . VAL A 1 72 ? -7.236 6.240 0.552 1.00 88.38 72 VAL A CA 1
ATOM 604 C C . VAL A 1 72 ? -7.036 7.470 1.425 1.00 88.38 72 VAL A C 1
ATOM 606 O O . VAL A 1 72 ? -6.832 8.568 0.914 1.00 88.38 72 VAL A O 1
ATOM 609 N N . VAL A 1 73 ? -7.080 7.276 2.742 1.00 88.62 73 VAL A N 1
ATOM 610 C CA . VAL A 1 73 ? -6.858 8.330 3.735 1.00 88.62 73 VAL A CA 1
ATOM 611 C C . VAL A 1 73 ? -5.650 7.965 4.581 1.00 88.62 73 VAL A C 1
ATOM 613 O O . VAL A 1 73 ? -5.581 6.857 5.111 1.00 88.62 73 VAL A O 1
ATOM 616 N N . ASN A 1 74 ? -4.701 8.897 4.691 1.00 88.81 74 ASN A N 1
ATOM 617 C CA . ASN A 1 74 ? -3.592 8.758 5.623 1.00 88.81 74 ASN A CA 1
ATOM 618 C C . ASN A 1 74 ? -4.123 8.931 7.052 1.00 88.81 74 ASN A C 1
ATOM 620 O O . ASN A 1 74 ? -4.687 9.973 7.384 1.00 88.81 74 ASN A O 1
ATOM 624 N N . VAL A 1 75 ? -3.960 7.901 7.877 1.00 89.19 75 VAL A N 1
ATOM 625 C CA . VAL A 1 75 ? -4.505 7.858 9.239 1.00 89.19 75 VAL A CA 1
ATOM 626 C C . VAL A 1 75 ? -3.693 8.669 10.246 1.00 89.19 75 VAL A C 1
ATOM 628 O O . VAL A 1 75 ? -4.176 8.915 11.344 1.00 89.19 75 VAL A O 1
ATOM 631 N N . ASP A 1 76 ? -2.505 9.129 9.859 1.00 86.69 76 ASP A N 1
ATOM 632 C CA . ASP A 1 76 ? -1.661 9.981 10.702 1.00 86.69 76 ASP A CA 1
ATOM 633 C C . ASP A 1 76 ? -2.033 11.472 10.596 1.00 86.69 76 ASP A C 1
ATOM 635 O O . ASP A 1 76 ? -1.531 12.307 11.348 1.00 86.69 76 ASP A O 1
ATOM 639 N N . GLU A 1 77 ? -2.916 11.835 9.661 1.00 87.38 77 GLU A N 1
ATOM 640 C CA . GLU A 1 77 ? -3.321 13.223 9.443 1.00 87.38 77 GLU A CA 1
ATOM 641 C C . GLU A 1 77 ? -4.422 13.663 10.424 1.00 87.38 77 GLU A C 1
ATOM 643 O O . GLU A 1 77 ? -5.303 12.860 10.746 1.00 87.38 77 GLU A O 1
ATOM 648 N N . PRO A 1 78 ? -4.483 14.947 10.839 1.00 88.75 78 PRO A N 1
ATOM 649 C CA . PRO A 1 78 ? -5.472 15.419 11.817 1.00 88.75 78 PRO A CA 1
ATOM 650 C C . PRO A 1 78 ? -6.936 15.176 11.418 1.00 88.75 78 PRO A C 1
ATOM 652 O O . PRO A 1 78 ? -7.777 14.902 12.272 1.00 88.75 78 PRO A O 1
ATOM 655 N N . TYR A 1 79 ? -7.244 15.241 10.118 1.00 89.19 79 TYR A N 1
ATOM 656 C CA . TYR A 1 79 ? -8.598 15.041 9.586 1.00 89.19 79 TYR A CA 1
ATOM 657 C C . TYR A 1 79 ? -9.032 13.565 9.554 1.00 89.19 79 TYR A C 1
ATOM 659 O O . TYR A 1 79 ? -10.202 13.263 9.311 1.00 89.19 79 TYR A O 1
ATOM 667 N N . SER A 1 80 ? -8.110 12.623 9.775 1.00 91.44 80 SER A N 1
ATOM 668 C CA . SER A 1 80 ? -8.383 11.187 9.654 1.00 91.44 80 SER A CA 1
ATOM 669 C C . SER A 1 80 ? -9.446 10.700 10.642 1.00 91.44 80 SER A C 1
ATOM 671 O O . SER A 1 80 ? -10.260 9.847 10.288 1.00 91.44 80 SER A O 1
ATOM 673 N N . ASN A 1 81 ? -9.504 11.291 11.839 1.00 89.25 81 ASN A N 1
ATOM 674 C CA . ASN A 1 81 ? -10.496 10.959 12.861 1.00 89.25 81 ASN A CA 1
ATOM 675 C C . ASN A 1 81 ? -11.924 11.278 12.399 1.00 89.25 81 ASN A C 1
ATOM 677 O O . ASN A 1 81 ? -12.836 10.478 12.599 1.00 89.25 81 ASN A O 1
ATOM 681 N N . GLU A 1 82 ? -12.133 12.408 11.721 1.00 92.25 82 GLU A N 1
ATOM 682 C CA . GLU A 1 82 ? -13.455 12.791 11.207 1.00 92.25 82 GLU A CA 1
ATOM 683 C C . GLU A 1 82 ? -13.936 11.834 10.110 1.00 92.25 82 GLU A C 1
ATOM 685 O O . GLU A 1 82 ? -15.112 11.445 10.060 1.00 92.25 82 GLU A O 1
ATOM 690 N N . ILE A 1 83 ? -13.008 11.407 9.250 1.00 91.94 83 ILE A N 1
ATOM 691 C CA . ILE A 1 83 ? -13.272 10.387 8.237 1.00 91.94 83 ILE A CA 1
ATOM 692 C C . ILE A 1 83 ? -13.600 9.053 8.913 1.00 91.94 83 ILE A C 1
ATOM 694 O O . ILE A 1 83 ? -14.610 8.434 8.574 1.00 91.94 83 ILE A O 1
ATOM 698 N N . ALA A 1 84 ? -12.796 8.623 9.888 1.00 89.81 84 ALA A N 1
ATOM 699 C CA . ALA A 1 84 ? -12.992 7.370 10.609 1.00 89.81 84 ALA A CA 1
ATOM 700 C C . ALA A 1 84 ? -14.372 7.314 11.277 1.00 89.81 84 ALA A C 1
ATOM 702 O O . ALA A 1 84 ? -15.101 6.337 11.098 1.00 89.81 84 ALA A O 1
ATOM 703 N N . GLU A 1 85 ? -14.781 8.389 11.952 1.00 91.06 85 GLU A N 1
ATOM 704 C CA . GLU A 1 85 ? -16.105 8.497 12.566 1.00 91.06 85 GLU A CA 1
ATOM 705 C C . GLU A 1 85 ? -17.231 8.457 11.527 1.00 91.06 85 GLU A C 1
ATOM 707 O O . GLU A 1 85 ? -18.262 7.816 11.736 1.00 91.06 85 GLU A O 1
ATOM 712 N N . THR A 1 86 ? -17.037 9.080 10.365 1.00 92.38 86 THR A N 1
ATOM 713 C CA . THR A 1 86 ? -18.008 9.009 9.264 1.00 92.38 86 THR A CA 1
ATOM 714 C C . THR A 1 86 ? -18.157 7.584 8.738 1.00 92.38 86 THR A C 1
ATOM 716 O O . THR A 1 86 ? -19.278 7.100 8.576 1.00 92.38 86 THR A O 1
ATOM 719 N N . ILE A 1 87 ? -17.049 6.875 8.528 1.00 89.56 87 ILE A N 1
ATOM 720 C CA . ILE A 1 87 ? -17.052 5.481 8.069 1.00 89.56 87 ILE A CA 1
ATOM 721 C C . ILE A 1 87 ? -17.665 4.559 9.144 1.00 89.56 87 ILE A C 1
ATOM 723 O O . ILE A 1 87 ? -18.436 3.654 8.812 1.00 89.56 87 ILE A O 1
ATOM 727 N N . LYS A 1 88 ? -17.396 4.821 10.430 1.00 88.94 88 LYS A N 1
ATOM 728 C CA . LYS A 1 88 ? -17.957 4.089 11.578 1.00 88.94 88 LYS A CA 1
ATOM 729 C C . LYS A 1 88 ? -19.471 4.236 11.678 1.00 88.94 88 LYS A C 1
ATOM 731 O O . LYS A 1 88 ? -20.167 3.229 11.789 1.00 88.94 88 LYS A O 1
ATOM 736 N N . ARG A 1 89 ? -20.004 5.459 11.552 1.00 92.94 89 ARG A N 1
ATOM 737 C CA . ARG A 1 89 ? -21.460 5.713 11.534 1.00 92.94 89 ARG A CA 1
ATOM 738 C C . ARG A 1 89 ? -22.187 4.970 10.409 1.00 92.94 89 ARG A C 1
ATOM 740 O O . ARG A 1 89 ? -23.357 4.645 10.564 1.00 92.94 89 ARG A O 1
ATOM 747 N N . ASN A 1 90 ? -21.494 4.671 9.310 1.00 90.88 90 ASN A N 1
ATOM 748 C CA . ASN A 1 90 ? -22.031 3.909 8.180 1.00 90.88 90 ASN A CA 1
ATOM 749 C C . ASN A 1 90 ? -21.767 2.389 8.281 1.00 90.88 90 ASN A C 1
ATOM 751 O O . ASN A 1 90 ? -22.050 1.652 7.344 1.00 90.88 90 ASN A O 1
ATOM 755 N N . GLY A 1 91 ? -21.227 1.894 9.402 1.00 85.19 91 GLY A N 1
ATOM 756 C CA . GLY A 1 91 ? -21.024 0.459 9.643 1.00 85.19 91 GLY A CA 1
ATOM 757 C C . GLY A 1 91 ? -19.837 -0.164 8.898 1.00 85.19 91 GLY A C 1
ATOM 758 O O . GLY A 1 91 ? -19.690 -1.386 8.884 1.00 85.19 91 GLY A O 1
ATOM 759 N N . HIS A 1 92 ? -18.972 0.654 8.297 1.00 82.19 92 HIS A N 1
ATOM 760 C CA . HIS A 1 92 ? -17.809 0.197 7.527 1.00 82.19 92 HIS A CA 1
ATOM 761 C C . HIS A 1 92 ? -16.504 0.189 8.344 1.00 82.19 92 HIS A C 1
ATOM 763 O O . HIS A 1 92 ? -15.487 -0.339 7.892 1.00 82.19 92 HIS A O 1
ATOM 769 N N . LEU A 1 93 ? -16.533 0.731 9.566 1.00 78.88 93 LEU A N 1
ATOM 770 C CA . LEU A 1 93 ? -15.443 0.697 10.541 1.00 78.88 93 LEU A CA 1
ATOM 771 C C . LEU A 1 93 ? -16.013 0.262 11.900 1.00 78.88 93 LEU A C 1
ATOM 773 O O . LEU A 1 93 ? -17.041 0.791 12.313 1.00 78.88 93 LEU A O 1
ATOM 777 N N . LYS A 1 94 ? -15.379 -0.713 12.565 1.00 65.06 94 LYS A N 1
ATOM 778 C CA . LYS A 1 94 ? -15.698 -1.124 13.943 1.00 65.06 94 LYS A CA 1
ATOM 779 C C . LYS A 1 94 ? -14.682 -0.545 14.913 1.00 65.06 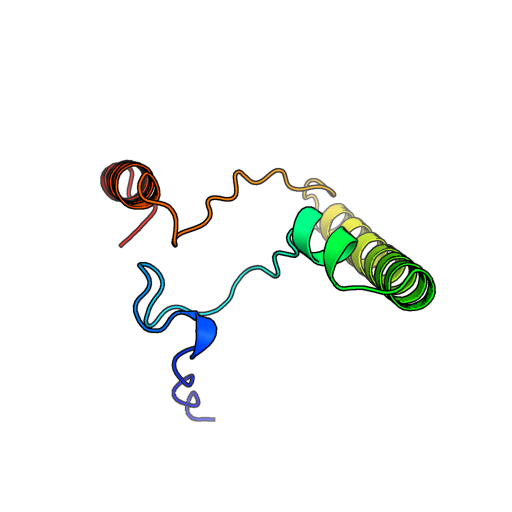94 LYS A C 1
ATOM 781 O O . LYS A 1 94 ? -13.478 -0.679 14.588 1.00 65.06 94 LYS A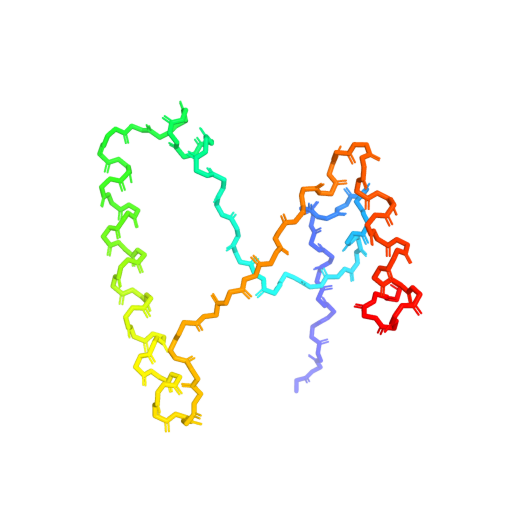 O 1
#

Foldseek 3Di:
DPPDPPDFDPVCVPFLQTPHDDPDDDDDVVCCVVPDDPVVNVVVVVVCVVVLVVQLVVQVVVVHHSDDDDDDDDRVDPCNVVVQVVCVVVVNGD

Sequence (94 aa):
MLPQKQKEEEAFKGTILEGRERKYTIINERDREKYLTPEEKRKLDSALFHYLSKIEDGRARDGKEPFNSYLVVNVDEPYSNEIAETIKRNGHLK

pLDDT: mean 87.91, std 12.48, range [39.44, 98.56]

Radius of gyration: 16.98 Å; chains: 1; bounding box: 39×42×34 Å

Organism: NCBI:txid45668

Secondary structure (DSSP, 8-state):
-PPP-PPP-GGGTTSTTTTPPP------HHHHHHHS-HHHHHHHHHHHHHHHHHHHHHHHHTTS-SS-------TTSTTHHHHHHHHHHTTS--